Protein AF-A0A975J355-F1 (afdb_monomer_lite)

Organism: NCBI:txid2824561

pLDDT: mean 71.69, std 18.52, range [44.0, 95.69]

Structure (mmCIF, N/CA/C/O backbone):
data_AF-A0A975J355-F1
#
_entry.id   AF-A0A975J355-F1
#
loop_
_atom_site.group_PDB
_atom_site.id
_atom_site.type_symbol
_atom_site.label_atom_id
_atom_site.label_alt_id
_atom_site.label_comp_id
_atom_site.label_asym_id
_atom_site.label_entity_id
_atom_site.label_seq_id
_atom_site.pdbx_PDB_ins_code
_atom_site.Cartn_x
_atom_site.Cartn_y
_atom_site.Cartn_z
_atom_site.occupancy
_atom_site.B_iso_or_equiv
_atom_site.auth_seq_id
_atom_site.auth_comp_id
_atom_site.auth_asym_id
_atom_site.auth_atom_id
_atom_site.pdbx_PDB_model_num
ATOM 1 N N . MET A 1 1 ? -18.159 -31.832 -12.286 1.00 46.41 1 MET A N 1
ATOM 2 C CA . MET A 1 1 ? -17.403 -30.663 -12.790 1.00 46.41 1 MET A CA 1
ATOM 3 C C . MET A 1 1 ? -16.129 -30.498 -11.958 1.00 46.41 1 MET A C 1
ATOM 5 O O . MET A 1 1 ? -16.217 -29.908 -10.887 1.00 46.41 1 MET A O 1
ATOM 9 N N . PRO A 1 2 ? -14.973 -31.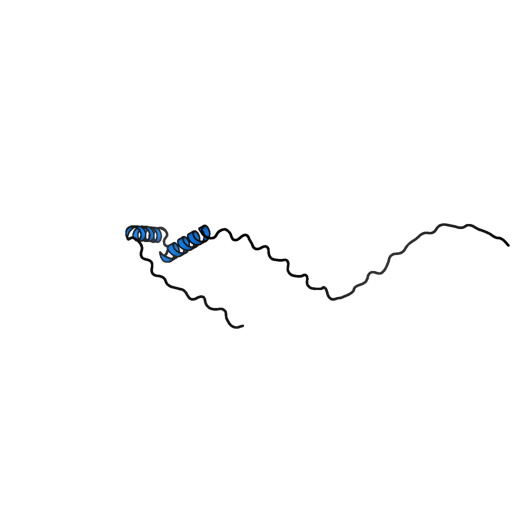073 -12.340 1.00 46.25 2 PRO A N 1
ATOM 10 C CA . PRO A 1 2 ? -13.747 -30.941 -11.556 1.00 46.25 2 PRO A CA 1
ATOM 11 C C . PRO A 1 2 ? -12.945 -29.696 -11.975 1.00 46.25 2 PRO A C 1
ATOM 13 O O . PRO A 1 2 ? -12.860 -29.380 -13.158 1.00 46.25 2 PRO A O 1
ATOM 16 N N . GLY A 1 3 ? -12.299 -29.030 -11.010 1.00 54.31 3 GLY A N 1
ATOM 17 C CA . GLY A 1 3 ? -11.054 -28.303 -11.290 1.00 54.31 3 GLY A CA 1
ATOM 18 C C . GLY A 1 3 ? -11.070 -26.775 -11.277 1.00 54.31 3 GLY A C 1
ATOM 19 O O . GLY A 1 3 ? -10.196 -26.175 -11.901 1.00 54.31 3 GLY A O 1
ATOM 20 N N . GLN A 1 4 ? -11.973 -26.112 -10.548 1.00 61.34 4 GLN A N 1
ATOM 21 C CA . GLN A 1 4 ? -11.774 -24.691 -10.245 1.00 61.34 4 GLN A CA 1
ATOM 22 C C . GLN A 1 4 ? -10.620 -24.581 -9.230 1.00 61.34 4 GLN A C 1
ATOM 24 O O . GLN A 1 4 ? -10.826 -24.655 -8.020 1.00 61.34 4 GLN A O 1
ATOM 29 N N . ARG A 1 5 ? -9.374 -24.513 -9.728 1.00 62.75 5 ARG A N 1
ATOM 30 C CA . ARG A 1 5 ? -8.178 -24.270 -8.910 1.00 62.75 5 ARG A CA 1
ATOM 31 C C . ARG A 1 5 ? -8.444 -23.004 -8.101 1.00 62.75 5 ARG A C 1
ATOM 33 O O . ARG A 1 5 ? -8.501 -21.917 -8.675 1.00 62.75 5 ARG A O 1
ATOM 40 N N . ARG A 1 6 ? -8.643 -23.138 -6.787 1.00 63.78 6 ARG A N 1
ATOM 41 C CA . ARG A 1 6 ? -8.651 -21.989 -5.879 1.00 63.78 6 ARG A CA 1
ATOM 42 C C . ARG A 1 6 ? -7.276 -21.348 -6.037 1.00 63.78 6 ARG A C 1
ATOM 44 O O . ARG A 1 6 ? -6.289 -21.943 -5.617 1.00 63.78 6 ARG A O 1
ATOM 51 N N . LYS A 1 7 ? -7.192 -20.213 -6.740 1.00 66.19 7 LYS A N 1
ATOM 52 C CA . LYS A 1 7 ? -5.956 -19.428 -6.811 1.00 66.19 7 LYS A CA 1
ATOM 53 C C . LYS A 1 7 ? -5.548 -19.151 -5.367 1.00 66.19 7 LYS A C 1
ATOM 55 O O . LYS A 1 7 ? -6.292 -18.492 -4.645 1.00 66.19 7 LYS A O 1
ATOM 60 N N . GLY A 1 8 ? -4.441 -19.748 -4.934 1.00 73.00 8 GLY A N 1
ATOM 61 C CA . GLY A 1 8 ? -3.898 -19.513 -3.604 1.00 73.00 8 GLY A CA 1
ATOM 62 C C . GLY A 1 8 ? -3.547 -18.037 -3.444 1.00 73.00 8 GLY A C 1
ATOM 63 O O . GLY A 1 8 ? -3.206 -17.367 -4.419 1.00 73.00 8 GLY A O 1
ATOM 64 N N . ILE A 1 9 ? -3.666 -17.522 -2.222 1.00 78.94 9 ILE A N 1
ATOM 65 C CA . ILE A 1 9 ? -3.158 -16.192 -1.891 1.00 78.94 9 ILE A CA 1
ATOM 66 C C . ILE A 1 9 ? -1.647 -16.342 -1.719 1.00 78.94 9 ILE A C 1
ATOM 68 O O . ILE A 1 9 ? -1.193 -16.847 -0.693 1.00 78.94 9 ILE A O 1
ATOM 72 N N . GLU A 1 10 ? -0.879 -15.936 -2.727 1.00 82.25 10 GLU A N 1
ATOM 73 C CA . GLU A 1 10 ? 0.573 -15.820 -2.599 1.00 82.25 10 GLU A CA 1
ATOM 74 C C . GLU A 1 10 ? 0.909 -14.623 -1.703 1.00 82.25 10 GLU A C 1
ATOM 76 O O . GLU A 1 10 ? 0.322 -13.545 -1.823 1.00 82.25 10 GLU A O 1
ATOM 81 N N . ARG A 1 11 ? 1.822 -14.838 -0.752 1.00 86.25 11 ARG A N 1
ATOM 82 C CA . ARG A 1 11 ? 2.286 -13.821 0.196 1.00 86.25 11 ARG A CA 1
ATOM 83 C C . ARG A 1 11 ? 3.722 -13.469 -0.148 1.00 86.25 11 ARG A C 1
ATOM 85 O O . ARG A 1 11 ? 4.549 -14.363 -0.290 1.00 86.25 11 ARG A O 1
ATOM 92 N N . ILE A 1 12 ? 3.998 -12.177 -0.260 1.00 86.69 12 ILE A N 1
ATOM 93 C CA . ILE A 1 12 ? 5.320 -11.647 -0.585 1.00 86.69 12 ILE A CA 1
ATOM 94 C C . ILE A 1 12 ? 5.656 -10.598 0.472 1.00 86.69 12 ILE A C 1
ATOM 96 O O . ILE A 1 12 ? 4.813 -9.765 0.805 1.00 86.69 12 ILE A O 1
ATOM 100 N N . SER A 1 13 ? 6.870 -10.660 1.011 1.00 89.56 13 SER A N 1
ATOM 101 C CA . SER A 1 13 ? 7.442 -9.623 1.868 1.00 89.56 13 SER A CA 1
ATOM 102 C C . SER A 1 13 ? 8.210 -8.624 1.010 1.00 89.56 13 SER A C 1
ATOM 104 O O . SER A 1 13 ? 9.016 -9.029 0.173 1.00 89.56 13 SER A O 1
ATOM 106 N N . VAL A 1 14 ? 7.975 -7.333 1.228 1.00 87.56 14 VAL A N 1
ATOM 107 C CA . VAL A 1 14 ? 8.664 -6.248 0.524 1.00 87.56 14 VAL A CA 1
ATOM 108 C C . VAL A 1 14 ? 9.294 -5.340 1.566 1.00 87.56 14 VAL A C 1
ATOM 110 O O . VAL A 1 14 ? 8.633 -4.967 2.534 1.00 87.56 14 VAL A O 1
ATOM 113 N N . THR A 1 15 ? 10.561 -5.002 1.365 1.00 92.19 15 THR A N 1
ATOM 114 C CA . THR A 1 15 ? 11.260 -4.010 2.180 1.00 92.19 15 THR A CA 1
ATOM 115 C C . THR A 1 15 ? 11.044 -2.639 1.556 1.00 92.19 15 THR A C 1
ATOM 117 O O . THR A 1 15 ? 11.244 -2.476 0.353 1.00 92.19 15 THR A O 1
ATOM 120 N N . LEU A 1 16 ? 10.614 -1.676 2.367 1.00 90.19 16 LEU A N 1
ATOM 121 C CA . LEU A 1 16 ? 10.433 -0.279 1.981 1.00 90.19 16 LEU A CA 1
ATOM 122 C C . LEU A 1 16 ? 11.324 0.590 2.862 1.00 90.19 16 LEU A C 1
ATOM 124 O O . LEU A 1 16 ? 11.601 0.217 4.003 1.00 90.19 16 LEU A O 1
ATOM 128 N N . ASP A 1 17 ? 11.721 1.749 2.347 1.00 95.69 17 ASP A N 1
ATOM 129 C CA . ASP A 1 17 ? 12.352 2.783 3.162 1.00 95.69 17 ASP A CA 1
ATOM 130 C C . ASP A 1 17 ? 11.412 3.224 4.292 1.00 95.69 17 ASP A C 1
ATOM 132 O O . ASP A 1 17 ? 10.193 3.309 4.108 1.00 95.69 17 ASP A O 1
ATOM 136 N N . GLU A 1 18 ? 11.975 3.522 5.464 1.00 93.94 18 GLU A N 1
ATOM 137 C CA . GLU A 1 18 ? 11.198 3.871 6.662 1.00 93.94 18 GLU A CA 1
ATOM 138 C C . GLU A 1 18 ? 10.323 5.110 6.447 1.00 93.94 18 GLU A C 1
ATOM 140 O O . GLU A 1 18 ? 9.167 5.137 6.871 1.00 93.94 18 GLU A O 1
ATOM 145 N N . GLU A 1 19 ? 10.838 6.112 5.731 1.00 95.25 19 GLU A N 1
ATOM 146 C CA . GLU A 1 19 ? 10.086 7.325 5.410 1.00 95.25 19 GLU A CA 1
ATOM 147 C C . GLU A 1 19 ? 8.873 7.011 4.524 1.00 95.25 19 GLU A C 1
ATOM 149 O O . GLU A 1 19 ? 7.762 7.478 4.781 1.00 95.25 19 GLU A O 1
ATOM 154 N N . LEU A 1 20 ? 9.061 6.160 3.511 1.00 93.94 20 LEU A N 1
ATOM 155 C CA . LEU A 1 20 ? 7.984 5.754 2.615 1.00 93.94 20 LEU A CA 1
ATOM 156 C C . LEU A 1 20 ? 6.940 4.917 3.357 1.00 93.94 20 LEU A C 1
ATOM 158 O O . LEU A 1 20 ? 5.740 5.101 3.149 1.00 93.94 20 LEU A O 1
ATOM 162 N N . LEU A 1 21 ? 7.384 4.020 4.241 1.00 93.94 21 LEU A N 1
ATOM 163 C CA . LEU A 1 21 ? 6.482 3.271 5.102 1.00 93.94 21 LEU A CA 1
ATOM 164 C C . LEU A 1 21 ? 5.641 4.242 5.936 1.00 93.94 21 LEU A C 1
A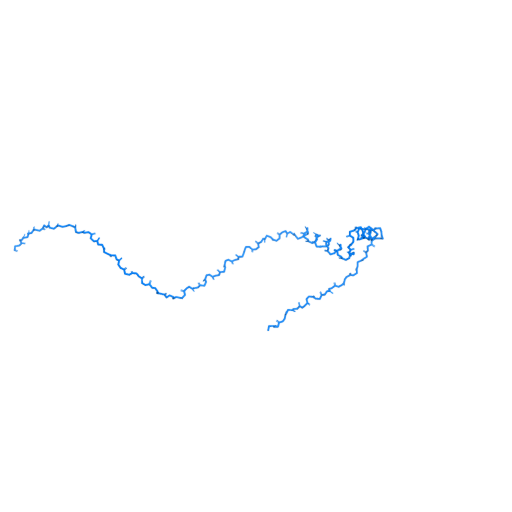TOM 166 O O . LEU A 1 21 ? 4.417 4.185 5.844 1.00 93.94 21 LEU A O 1
ATOM 170 N N . ALA A 1 22 ? 6.264 5.188 6.642 1.00 94.69 22 ALA A N 1
ATOM 171 C CA . ALA A 1 22 ? 5.567 6.178 7.463 1.00 94.69 22 ALA A CA 1
ATOM 172 C C . ALA A 1 22 ? 4.532 6.996 6.668 1.00 94.69 22 ALA A C 1
ATOM 174 O O . ALA A 1 22 ? 3.420 7.219 7.150 1.00 94.69 22 ALA A O 1
ATOM 175 N N . GLN A 1 23 ? 4.844 7.383 5.428 1.00 94.69 23 GLN A N 1
ATOM 176 C CA . GLN A 1 23 ? 3.892 8.068 4.546 1.00 94.69 23 GLN A CA 1
ATOM 177 C C . GLN A 1 23 ? 2.670 7.195 4.219 1.00 94.69 23 GLN A C 1
ATOM 179 O O . GLN A 1 23 ? 1.532 7.673 4.253 1.00 94.69 23 GLN A O 1
ATOM 184 N N . VAL A 1 24 ? 2.878 5.904 3.937 1.00 93.38 24 VAL A N 1
ATOM 185 C CA . VAL A 1 24 ? 1.780 4.955 3.691 1.00 93.38 24 VAL A CA 1
ATOM 186 C C . VAL A 1 24 ? 0.942 4.752 4.953 1.00 93.38 24 VAL A C 1
ATOM 188 O O . VAL A 1 24 ? -0.283 4.694 4.865 1.00 93.38 24 VAL A O 1
ATOM 191 N N . GLU A 1 25 ? 1.571 4.677 6.125 1.00 94.31 25 GLU A N 1
ATOM 192 C CA . GLU A 1 25 ? 0.865 4.554 7.402 1.00 94.31 25 GLU A CA 1
ATOM 193 C C . GLU A 1 25 ? 0.003 5.781 7.699 1.00 94.31 25 GLU A C 1
ATOM 195 O O . GLU A 1 25 ? -1.178 5.636 8.013 1.00 94.31 25 GLU A O 1
ATOM 200 N N . ALA A 1 26 ? 0.562 6.982 7.544 1.00 94.62 26 ALA A N 1
ATOM 201 C CA . ALA A 1 26 ? -0.163 8.232 7.744 1.00 94.62 26 ALA A CA 1
ATOM 202 C C . ALA A 1 26 ? -1.379 8.323 6.814 1.00 94.62 26 ALA A C 1
ATOM 204 O O . ALA A 1 26 ? -2.477 8.681 7.246 1.00 94.62 26 ALA A O 1
ATOM 205 N N . ARG A 1 27 ? -1.209 7.924 5.549 1.00 94.19 27 ARG A N 1
ATOM 206 C CA . ARG A 1 27 ? -2.298 7.873 4.571 1.00 94.19 27 ARG A CA 1
ATOM 207 C C . ARG A 1 27 ? -3.360 6.832 4.932 1.00 94.19 27 ARG A C 1
ATOM 209 O O . ARG A 1 27 ? -4.548 7.123 4.843 1.00 94.19 27 ARG A O 1
ATOM 216 N N . ALA A 1 28 ? -2.949 5.643 5.371 1.00 94.75 28 ALA A N 1
ATOM 217 C CA . ALA A 1 28 ? -3.858 4.589 5.821 1.00 94.75 28 ALA A CA 1
ATOM 218 C C . ALA A 1 28 ? -4.731 5.060 6.995 1.00 94.75 28 ALA A C 1
ATOM 220 O O . ALA A 1 28 ? -5.945 4.860 6.981 1.00 94.75 28 ALA A O 1
ATOM 221 N N . VAL A 1 29 ? -4.126 5.754 7.964 1.00 95.50 29 VAL A N 1
ATOM 222 C CA . VAL A 1 29 ? -4.837 6.347 9.105 1.00 95.50 29 VAL A CA 1
ATOM 223 C C . VAL A 1 29 ? -5.796 7.446 8.648 1.00 95.50 29 VAL A C 1
ATOM 225 O O . VAL A 1 29 ? -6.957 7.437 9.051 1.00 95.50 29 VAL A O 1
ATOM 228 N N . ALA A 1 30 ? -5.348 8.357 7.780 1.00 94.69 30 ALA A N 1
ATOM 229 C CA . ALA A 1 30 ? -6.170 9.461 7.287 1.00 94.69 30 ALA A CA 1
ATOM 230 C C . ALA A 1 30 ? -7.398 8.986 6.490 1.00 94.69 30 ALA A C 1
ATOM 232 O O . ALA A 1 30 ? -8.475 9.565 6.608 1.00 94.69 30 ALA A O 1
ATOM 233 N N . GLU A 1 31 ? -7.252 7.923 5.696 1.00 93.12 31 GLU A N 1
ATOM 234 C CA . GLU A 1 31 ? -8.341 7.356 4.893 1.00 93.12 31 GLU A CA 1
ATOM 235 C C . GLU A 1 31 ? -9.189 6.322 5.657 1.00 93.12 31 GLU A C 1
ATOM 237 O O . GLU A 1 31 ? -10.208 5.864 5.135 1.00 93.12 31 GLU A O 1
ATOM 242 N N . GLY A 1 32 ? -8.783 5.925 6.870 1.00 93.50 32 GLY A N 1
ATOM 243 C CA . GLY A 1 32 ? -9.426 4.844 7.624 1.00 93.50 32 GLY A CA 1
ATOM 244 C C . GLY A 1 32 ? -9.346 3.489 6.910 1.00 93.50 32 GLY A C 1
ATOM 245 O O . GLY A 1 32 ? -10.266 2.675 7.007 1.00 93.50 32 GLY A O 1
ATOM 246 N N . ARG A 1 33 ? -8.275 3.258 6.142 1.00 92.81 33 ARG A N 1
ATOM 247 C CA . ARG A 1 33 ? -8.072 2.063 5.311 1.00 92.81 33 ARG A CA 1
ATOM 248 C C . ARG A 1 33 ? -6.899 1.230 5.810 1.00 92.81 33 ARG A C 1
ATOM 250 O O . ARG A 1 33 ? -5.988 1.724 6.463 1.00 92.81 33 ARG A O 1
ATOM 257 N N . ASP A 1 34 ? -6.900 -0.049 5.446 1.00 92.56 34 ASP A N 1
ATOM 258 C CA . ASP A 1 34 ? -5.770 -0.935 5.712 1.00 92.56 34 ASP A CA 1
ATOM 259 C C . ASP A 1 34 ? -4.604 -0.672 4.744 1.00 92.56 34 ASP A C 1
ATOM 261 O O . ASP A 1 34 ? -4.805 -0.421 3.550 1.00 92.56 34 ASP A O 1
ATOM 265 N N . ARG A 1 35 ? -3.368 -0.799 5.237 1.00 91.25 35 ARG A N 1
ATOM 266 C CA . ARG A 1 35 ? -2.151 -0.607 4.429 1.00 91.25 35 ARG A CA 1
ATOM 267 C C . ARG A 1 35 ? -2.114 -1.557 3.232 1.00 91.25 35 ARG A C 1
ATOM 269 O O . ARG A 1 35 ? -1.747 -1.151 2.133 1.00 91.25 35 ARG A O 1
ATOM 276 N N . LEU A 1 36 ? -2.536 -2.814 3.407 1.00 90.31 36 LEU A N 1
ATOM 277 C CA . LEU A 1 36 ? -2.571 -3.799 2.322 1.00 90.31 36 LEU A CA 1
ATOM 278 C C . LEU A 1 36 ? -3.591 -3.423 1.251 1.00 90.31 36 LEU A C 1
ATOM 280 O O . LEU A 1 36 ? -3.382 -3.756 0.085 1.00 90.31 36 LEU A O 1
ATOM 284 N N . ALA A 1 37 ? -4.684 -2.750 1.616 1.00 90.38 37 ALA A N 1
ATOM 285 C CA . ALA A 1 37 ? -5.645 -2.255 0.637 1.00 90.38 37 ALA A CA 1
ATOM 286 C C . ALA A 1 37 ? -4.996 -1.191 -0.261 1.00 90.38 37 ALA A C 1
ATOM 288 O O . ALA A 1 37 ? -5.077 -1.313 -1.483 1.00 90.38 37 ALA A O 1
ATOM 289 N N . LEU A 1 38 ? -4.261 -0.243 0.332 1.00 92.25 38 LEU A N 1
ATOM 290 C CA . LEU A 1 38 ? -3.513 0.778 -0.410 1.00 92.25 38 LEU A CA 1
ATOM 291 C C . LEU A 1 38 ? -2.434 0.163 -1.312 1.00 92.25 38 LEU A C 1
ATOM 293 O O . LEU A 1 38 ? -2.317 0.537 -2.477 1.00 92.25 38 LEU A O 1
ATOM 297 N N . PHE A 1 39 ? -1.683 -0.831 -0.822 1.00 91.88 39 PHE A N 1
ATOM 298 C CA . PHE A 1 39 ? -0.688 -1.527 -1.646 1.00 91.88 39 PHE A CA 1
ATOM 299 C C . PHE A 1 39 ? -1.318 -2.284 -2.816 1.00 91.88 39 PHE A C 1
ATOM 301 O O . PHE A 1 39 ? -0.791 -2.255 -3.927 1.00 91.88 39 PHE A O 1
ATOM 308 N N . ARG A 1 40 ? -2.455 -2.956 -2.598 1.00 90.25 40 ARG A N 1
ATOM 309 C CA . ARG A 1 40 ? -3.174 -3.660 -3.670 1.00 90.25 40 ARG A CA 1
ATOM 310 C C . ARG A 1 40 ? -3.671 -2.698 -4.741 1.00 90.25 40 ARG A C 1
ATOM 312 O O . ARG A 1 40 ? -3.556 -3.018 -5.921 1.00 90.25 40 ARG A O 1
ATOM 319 N N . GLU A 1 41 ? -4.197 -1.548 -4.337 1.00 91.00 41 GLU A N 1
ATOM 320 C CA . GLU A 1 41 ? -4.650 -0.494 -5.244 1.00 91.00 41 GLU A CA 1
ATOM 321 C C . GLU A 1 41 ? -3.481 0.065 -6.064 1.00 91.00 41 GLU A C 1
ATOM 323 O O . GLU A 1 41 ? -3.517 0.021 -7.294 1.00 91.00 41 GLU A O 1
ATOM 328 N N . ALA A 1 42 ? -2.390 0.463 -5.403 1.00 91.12 42 ALA A N 1
ATOM 329 C CA . ALA A 1 42 ? -1.198 0.987 -6.066 1.00 91.12 42 ALA A CA 1
ATOM 330 C C . ALA A 1 42 ? -0.589 -0.014 -7.065 1.00 91.12 42 ALA A C 1
ATOM 332 O O . ALA A 1 42 ? -0.241 0.353 -8.190 1.00 91.12 42 ALA A O 1
ATOM 333 N N . LEU A 1 43 ? -0.503 -1.298 -6.696 1.00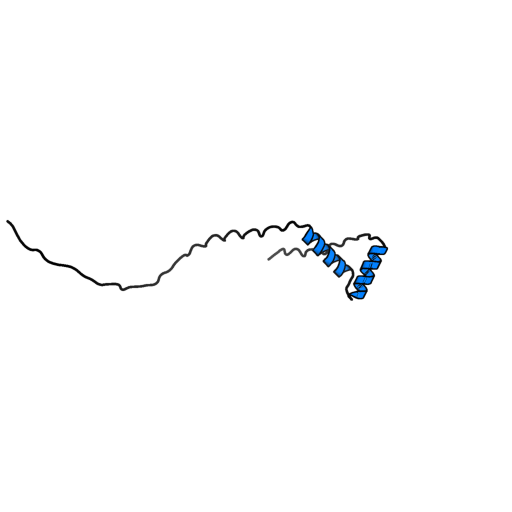 90.25 43 LEU A N 1
ATOM 334 C CA . LEU A 1 43 ? -0.020 -2.352 -7.591 1.00 90.25 43 LEU A CA 1
ATOM 335 C C . LEU A 1 43 ? -0.975 -2.597 -8.763 1.00 90.25 43 LEU A C 1
ATOM 337 O O . LEU A 1 43 ? -0.519 -2.803 -9.889 1.00 90.25 43 LEU A O 1
ATOM 341 N N . ALA A 1 44 ? -2.289 -2.567 -8.530 1.00 89.81 44 ALA A N 1
ATOM 342 C CA . ALA A 1 44 ? -3.277 -2.714 -9.594 1.00 89.81 44 ALA A CA 1
ATOM 343 C C . ALA A 1 44 ? -3.173 -1.569 -10.610 1.00 89.81 44 ALA A C 1
ATOM 345 O O . ALA A 1 44 ? -3.154 -1.827 -11.815 1.00 89.81 44 ALA A O 1
ATOM 346 N N . GLU A 1 45 ? -3.035 -0.328 -10.142 1.00 90.88 45 GLU A N 1
ATOM 347 C CA . GLU A 1 45 ? -2.823 0.833 -11.005 1.00 90.88 45 GLU A CA 1
ATOM 348 C C . GLU A 1 45 ? -1.509 0.757 -11.776 1.00 90.88 45 GLU A C 1
ATOM 350 O O . GLU A 1 45 ? -1.476 1.031 -12.975 1.00 90.88 45 GLU A O 1
ATOM 355 N N . TYR A 1 46 ? -0.420 0.379 -11.107 1.00 90.12 46 TYR A N 1
ATOM 356 C CA . TYR A 1 46 ? 0.884 0.236 -11.743 1.00 90.12 46 TYR A CA 1
ATOM 357 C C . TYR A 1 46 ? 0.841 -0.815 -12.857 1.00 90.12 46 TYR A C 1
ATOM 359 O O . TYR A 1 46 ? 1.253 -0.547 -13.985 1.00 90.12 46 TYR A O 1
ATOM 367 N N . LEU A 1 47 ? 0.254 -1.984 -12.586 1.00 87.56 47 LEU A N 1
ATOM 368 C CA . LEU A 1 47 ? 0.075 -3.037 -13.586 1.00 87.56 47 LEU A CA 1
ATOM 369 C C . LEU A 1 47 ? -0.869 -2.618 -14.718 1.00 87.56 47 LEU A C 1
ATOM 371 O O . LEU A 1 47 ? -0.666 -3.030 -15.860 1.00 87.56 47 LEU A O 1
ATOM 375 N N . ALA A 1 48 ? -1.897 -1.817 -14.429 1.00 87.06 48 ALA A N 1
ATOM 376 C CA . ALA A 1 48 ? -2.780 -1.267 -15.452 1.00 87.06 48 ALA A CA 1
ATOM 377 C C . ALA A 1 48 ? -2.037 -0.283 -16.368 1.00 87.06 48 ALA A C 1
ATOM 379 O O . ALA A 1 48 ? -2.220 -0.338 -17.580 1.00 87.06 48 ALA A O 1
ATOM 380 N N . LYS A 1 49 ? -1.158 0.557 -15.807 1.00 86.31 49 LYS A N 1
ATOM 381 C CA . LYS A 1 49 ? -0.312 1.501 -16.557 1.00 86.31 49 LYS A CA 1
ATOM 382 C C . LYS A 1 49 ? 0.774 0.788 -17.373 1.00 86.31 49 LYS A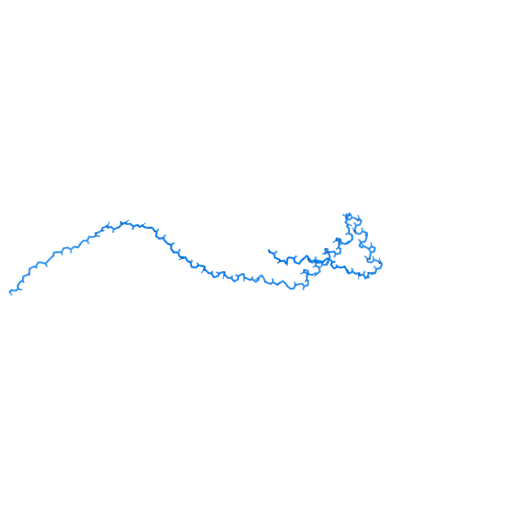 C 1
ATOM 384 O O . LYS A 1 49 ? 1.127 1.257 -18.449 1.00 86.31 49 LYS A O 1
ATOM 389 N N . GLN A 1 50 ? 1.286 -0.346 -16.890 1.00 80.75 50 GLN A N 1
ATOM 390 C CA . GLN A 1 50 ? 2.317 -1.122 -17.587 1.00 80.75 50 GLN A CA 1
ATOM 391 C C . GLN A 1 50 ? 1.794 -2.061 -18.669 1.00 80.75 50 GLN A C 1
ATOM 393 O O . GLN A 1 50 ? 2.538 -2.403 -19.587 1.00 80.75 50 GLN A O 1
ATOM 398 N N . LYS A 1 51 ? 0.541 -2.515 -18.584 1.00 67.12 51 LYS A N 1
ATOM 399 C CA . LYS A 1 51 ? -0.040 -3.314 -19.661 1.00 67.12 51 LYS A CA 1
ATOM 400 C C . LYS A 1 51 ? -0.298 -2.387 -20.851 1.00 67.12 51 LYS A C 1
ATOM 402 O O . LYS A 1 51 ? -1.204 -1.559 -20.752 1.00 67.12 51 LYS A O 1
ATOM 407 N N . PRO A 1 52 ? 0.404 -2.530 -21.996 1.00 57.19 52 PRO A N 1
ATOM 408 C CA . PRO A 1 52 ? -0.088 -1.914 -23.217 1.00 57.19 52 PRO A CA 1
ATOM 409 C C . PRO A 1 52 ? -1.504 -2.442 -23.412 1.00 57.19 52 PRO A C 1
ATOM 411 O O . PRO A 1 52 ? -1.722 -3.652 -23.286 1.00 57.19 52 PRO A O 1
ATOM 414 N N . ALA A 1 53 ? -2.463 -1.541 -23.634 1.00 58.62 53 ALA A N 1
ATOM 415 C CA . ALA A 1 53 ? -3.855 -1.887 -23.862 1.00 58.62 53 ALA A CA 1
ATOM 416 C C . ALA A 1 53 ? -3.908 -3.057 -24.852 1.00 58.62 53 ALA A C 1
ATOM 418 O O . ALA A 1 53 ? -3.649 -2.883 -26.047 1.00 58.62 53 ALA A O 1
ATOM 419 N N . GLN A 1 54 ? -4.176 -4.272 -24.359 1.00 54.56 54 GLN A N 1
ATOM 420 C CA . GLN A 1 54 ? -4.449 -5.386 -25.246 1.00 54.56 54 GLN A CA 1
ATOM 421 C C . GLN A 1 54 ? -5.751 -5.002 -25.925 1.00 54.56 54 GLN A C 1
ATOM 423 O O . GLN A 1 54 ? -6.818 -5.044 -25.311 1.00 54.56 54 GLN A O 1
ATOM 428 N N . LYS A 1 55 ? -5.618 -4.528 -27.169 1.00 56.38 55 LYS A N 1
ATOM 429 C CA . LYS A 1 55 ? -6.723 -4.226 -28.070 1.00 56.38 55 LYS A CA 1
ATOM 430 C C . LYS A 1 55 ? -7.757 -5.338 -27.902 1.00 56.38 55 LYS A C 1
ATOM 432 O O . LYS A 1 55 ? -7.353 -6.506 -27.914 1.00 56.38 55 LYS A O 1
ATOM 437 N N . PRO A 1 56 ? -9.048 -5.012 -27.715 1.00 54.81 56 PRO A N 1
ATOM 438 C CA . PRO A 1 56 ? -10.074 -6.029 -27.576 1.00 54.81 56 PRO A CA 1
ATOM 439 C C . PRO A 1 56 ? -9.936 -6.976 -28.762 1.00 54.81 56 PRO A C 1
ATOM 441 O O . PRO A 1 56 ? -10.064 -6.569 -29.917 1.00 54.81 56 PRO A O 1
ATOM 444 N N . LYS A 1 57 ? -9.580 -8.231 -28.475 1.00 55.44 57 LYS A N 1
ATOM 445 C CA . LYS A 1 57 ? -9.563 -9.298 -29.464 1.00 55.44 57 LYS A CA 1
ATOM 446 C C . LYS A 1 57 ? -11.010 -9.434 -29.904 1.00 55.44 57 LYS A C 1
ATOM 448 O O . LYS A 1 57 ? -11.815 -10.010 -29.175 1.00 55.44 57 LYS A O 1
ATOM 453 N N . ALA A 1 58 ? -11.334 -8.798 -31.031 1.00 54.12 58 ALA A N 1
ATOM 454 C CA . ALA A 1 58 ? -12.631 -8.879 -31.669 1.00 54.12 58 ALA A CA 1
ATOM 455 C C . ALA A 1 58 ? -13.043 -10.348 -31.651 1.00 54.12 58 ALA A C 1
ATOM 457 O O . ALA A 1 58 ? -12.315 -11.214 -32.147 1.00 54.12 58 ALA A O 1
ATOM 458 N N . ALA A 1 59 ? -14.143 -10.624 -30.955 1.00 53.47 59 ALA A N 1
ATOM 459 C CA . ALA A 1 59 ? -14.705 -11.951 -30.874 1.00 53.47 59 ALA A CA 1
ATOM 460 C C . ALA A 1 59 ? -14.908 -12.435 -32.310 1.00 53.47 59 ALA A C 1
ATOM 462 O O . ALA A 1 59 ? -15.691 -11.852 -33.060 1.00 53.47 59 ALA A O 1
ATOM 463 N N . ALA A 1 60 ? -14.156 -13.464 -32.701 1.00 56.62 60 ALA A N 1
ATOM 464 C CA . ALA A 1 60 ? -14.389 -14.166 -33.948 1.00 56.62 60 ALA A CA 1
ATOM 465 C C . ALA A 1 60 ? -15.882 -14.541 -33.990 1.00 56.62 60 ALA A C 1
ATOM 467 O O . ALA A 1 60 ? -16.381 -15.100 -33.003 1.00 56.62 60 ALA A O 1
ATOM 468 N N . PRO A 1 61 ? -16.623 -14.190 -35.057 1.00 48.72 61 PRO A N 1
ATOM 469 C CA . PRO A 1 61 ? -18.038 -14.506 -35.131 1.00 48.72 61 PRO A CA 1
ATOM 470 C C . PRO A 1 61 ? -18.198 -16.022 -35.010 1.00 48.72 61 PRO A C 1
ATOM 472 O O . PRO A 1 61 ? -17.573 -16.792 -35.741 1.00 48.72 61 PRO A O 1
ATOM 475 N N . LYS A 1 62 ? -19.002 -16.444 -34.027 1.00 59.91 62 LYS A N 1
ATOM 476 C CA . LYS A 1 62 ? -19.409 -17.840 -33.839 1.00 59.91 62 LYS A CA 1
ATOM 477 C C . LYS A 1 62 ? -19.871 -18.405 -35.194 1.00 59.91 62 LYS A C 1
ATOM 479 O O . LYS A 1 62 ? -20.634 -17.719 -35.877 1.00 59.91 62 LYS A O 1
ATOM 484 N N . PRO A 1 63 ? -19.461 -19.624 -35.588 1.00 49.28 63 PRO A N 1
ATOM 485 C CA . PRO A 1 63 ? -19.950 -20.227 -36.818 1.00 49.28 63 PRO A CA 1
ATOM 486 C C . PRO A 1 63 ? -21.465 -20.405 -36.701 1.00 49.28 63 PRO A C 1
ATOM 488 O O . PRO A 1 63 ? -21.958 -20.979 -35.727 1.00 49.28 63 PRO A O 1
ATOM 491 N N . ALA A 1 64 ? -22.192 -19.858 -37.674 1.00 53.62 64 ALA A N 1
ATOM 492 C CA . ALA A 1 64 ? -23.634 -19.976 -37.782 1.00 53.62 64 ALA A CA 1
ATOM 493 C C . ALA A 1 64 ? -24.025 -21.460 -37.757 1.00 53.62 64 ALA A C 1
ATOM 495 O O . ALA A 1 64 ? -23.707 -22.230 -38.665 1.00 53.62 64 ALA A O 1
ATOM 496 N N . ALA A 1 65 ? -24.695 -21.860 -36.680 1.00 55.94 65 ALA A N 1
ATOM 497 C CA . ALA A 1 65 ? -25.341 -23.152 -36.593 1.00 55.94 65 ALA A CA 1
ATOM 498 C C . ALA A 1 65 ? -26.413 -23.242 -37.690 1.00 55.94 65 ALA A C 1
ATOM 500 O O . ALA A 1 65 ? -27.264 -22.364 -37.822 1.00 55.94 65 ALA A O 1
ATOM 501 N N . LYS A 1 66 ? -26.338 -24.319 -38.478 1.00 56.44 66 LYS A N 1
ATOM 502 C CA . LYS A 1 66 ? -27.359 -24.791 -39.422 1.00 56.44 66 LYS A CA 1
ATOM 503 C C . LYS A 1 66 ? -28.783 -24.603 -38.869 1.00 56.44 66 LYS A C 1
ATOM 505 O O . LYS A 1 66 ? -29.051 -25.122 -37.784 1.00 56.44 66 LYS A O 1
ATOM 510 N N . PRO A 1 67 ? -29.733 -24.027 -39.623 1.00 53.75 67 PRO A N 1
ATOM 511 C CA . PRO A 1 67 ? -31.140 -24.234 -39.335 1.00 53.75 67 PRO A CA 1
ATOM 512 C C . PRO A 1 67 ? -31.592 -25.539 -40.003 1.00 53.75 67 PRO A C 1
ATOM 514 O O . PRO A 1 67 ? -31.779 -25.619 -41.216 1.00 53.75 67 PRO A O 1
ATOM 517 N N . ALA A 1 68 ? -31.749 -26.585 -39.195 1.00 51.84 68 ALA A N 1
ATOM 518 C CA . ALA A 1 68 ? -32.542 -27.745 -39.563 1.00 51.84 68 ALA A CA 1
ATOM 519 C C . ALA A 1 68 ? -34.026 -27.426 -39.323 1.00 51.84 68 ALA A C 1
ATOM 521 O O . ALA A 1 68 ? -34.444 -27.280 -38.183 1.00 51.84 68 ALA A O 1
ATOM 522 N N . GLY A 1 69 ? -34.795 -27.370 -40.414 1.00 46.88 69 GLY A N 1
ATOM 523 C CA . GLY A 1 69 ? -36.197 -27.787 -40.466 1.00 46.88 69 GLY A CA 1
ATOM 524 C C . GLY A 1 69 ? -37.267 -26.869 -39.860 1.00 46.88 69 GLY A C 1
ATOM 525 O O . GLY A 1 69 ? -37.355 -26.701 -38.651 1.00 46.88 69 GLY A O 1
ATOM 526 N N . LYS A 1 70 ? -38.235 -26.492 -40.708 1.00 44.00 70 LYS A N 1
ATOM 527 C CA . LYS A 1 70 ? -39.592 -27.094 -40.754 1.00 44.00 70 LYS A CA 1
ATOM 528 C C . LYS A 1 70 ? -40.694 -26.039 -40.982 1.00 44.00 70 LYS A C 1
ATOM 530 O O . LYS A 1 70 ? -41.048 -25.286 -40.090 1.00 44.00 70 LYS A O 1
ATOM 535 N N . ALA A 1 71 ? -41.202 -26.057 -42.218 1.00 51.81 71 ALA A N 1
ATOM 536 C CA . ALA A 1 71 ? -42.577 -25.847 -42.692 1.00 51.81 71 ALA A CA 1
ATOM 537 C C . ALA A 1 71 ? -43.526 -24.858 -41.978 1.00 51.81 7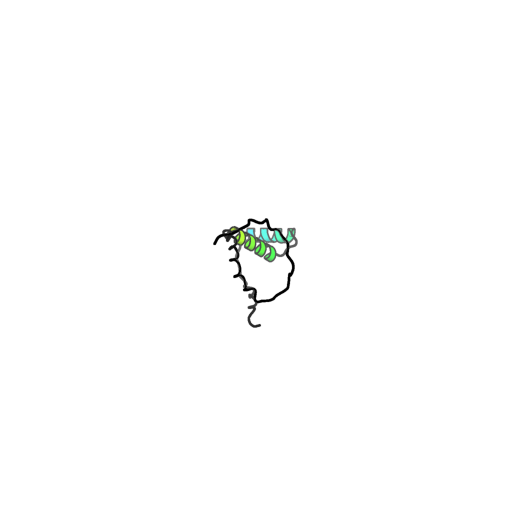1 ALA A C 1
ATOM 539 O O . ALA A 1 71 ? -43.919 -25.100 -40.844 1.00 51.81 71 ALA A O 1
ATOM 540 N N . ALA A 1 72 ? -44.084 -23.911 -42.750 1.00 47.25 72 ALA A N 1
ATOM 541 C CA . ALA A 1 72 ? -45.538 -23.691 -42.836 1.00 47.25 72 ALA A CA 1
ATOM 542 C C . ALA A 1 72 ? -45.925 -22.744 -43.996 1.00 47.25 72 ALA A C 1
ATOM 544 O O . ALA A 1 72 ? -45.488 -21.602 -44.058 1.00 47.25 72 ALA A O 1
ATOM 545 N N . ALA A 1 73 ? -46.767 -23.273 -44.889 1.00 51.47 73 ALA A N 1
ATOM 546 C CA . ALA A 1 73 ? -47.888 -22.650 -45.599 1.00 51.47 73 ALA A CA 1
ATOM 547 C C . ALA A 1 73 ? -47.852 -21.155 -45.989 1.00 51.47 73 ALA A C 1
ATOM 549 O O . ALA A 1 73 ? -47.978 -20.271 -45.146 1.00 51.47 73 ALA A O 1
ATOM 550 N N . LYS A 1 74 ? -47.971 -20.894 -47.299 1.00 48.47 74 LYS A N 1
ATOM 551 C CA . LYS A 1 74 ? -48.918 -19.887 -47.804 1.00 48.47 74 LYS A CA 1
ATO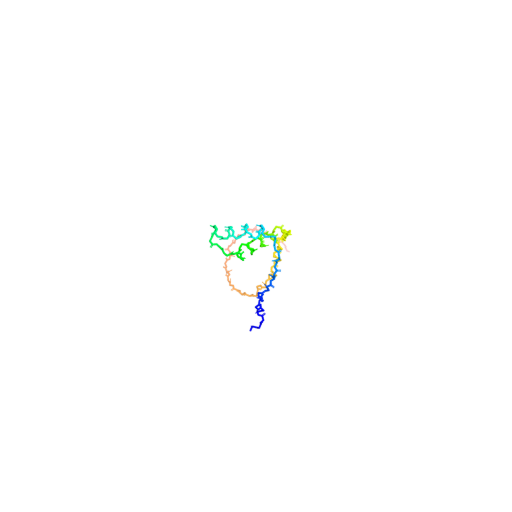M 552 C C . LYS A 1 74 ? -49.336 -20.191 -49.242 1.00 48.47 74 LYS A C 1
ATOM 554 O O . LYS A 1 74 ? -48.580 -20.027 -50.190 1.00 48.47 74 LYS A O 1
ATOM 559 N N . SER A 1 75 ? -50.564 -20.682 -49.360 1.00 51.84 75 SER A N 1
ATOM 560 C CA . SER A 1 75 ? -51.353 -20.667 -50.585 1.00 51.84 75 SER A CA 1
ATOM 561 C C . SER A 1 75 ? -51.799 -19.239 -50.917 1.00 51.84 75 SER A C 1
ATOM 563 O O . SER A 1 75 ? -51.943 -18.418 -50.010 1.00 51.84 75 SER A O 1
ATOM 565 N N . LYS A 1 76 ? -52.179 -19.067 -52.190 1.00 53.47 76 LYS A N 1
ATOM 566 C CA . LYS A 1 76 ? -52.932 -17.964 -52.816 1.00 53.47 76 LYS A CA 1
ATOM 567 C C . LYS A 1 76 ? -52.078 -16.854 -53.430 1.00 53.47 76 LYS A C 1
ATOM 569 O O . LYS A 1 76 ? -51.779 -15.879 -52.762 1.00 53.47 76 LYS A O 1
ATOM 574 N N . GLU A 1 77 ? -51.847 -16.956 -54.740 1.00 46.53 77 GLU A N 1
ATOM 575 C CA . GLU A 1 77 ? -51.915 -15.783 -55.617 1.00 46.53 77 GLU A CA 1
ATOM 576 C C . GLU A 1 77 ? -52.289 -16.189 -57.059 1.00 46.53 77 GLU A C 1
ATOM 578 O O . GLU A 1 77 ? -51.597 -16.932 -57.746 1.00 46.53 77 GLU A O 1
ATOM 583 N N . SER A 1 78 ? -53.465 -15.743 -57.480 1.00 52.16 78 SER A N 1
ATOM 584 C CA . SER A 1 78 ? -53.917 -15.477 -58.854 1.00 52.16 78 SER A CA 1
ATOM 585 C C . SER A 1 78 ? -54.541 -14.077 -58.759 1.00 52.16 78 SER A C 1
ATOM 587 O O . SER A 1 78 ? -55.132 -13.831 -57.699 1.00 52.16 78 SER A O 1
ATOM 589 N N . PRO A 1 79 ? -54.484 -13.169 -59.766 1.00 59.28 79 PRO A N 1
ATOM 590 C CA . PRO A 1 79 ? -54.877 -13.464 -61.160 1.00 59.28 79 PRO A CA 1
ATOM 591 C C . PRO A 1 79 ? -54.250 -12.616 -62.321 1.00 59.28 79 PRO A C 1
ATOM 593 O O . PRO A 1 79 ? -53.746 -11.524 -62.107 1.00 59.28 79 PRO A O 1
ATOM 596 N N . ALA A 1 80 ? -54.456 -13.113 -63.562 1.00 54.62 80 ALA A N 1
ATOM 597 C CA . ALA A 1 80 ? -54.837 -12.417 -64.828 1.00 54.62 80 ALA A CA 1
ATOM 598 C C . ALA A 1 80 ? -53.903 -11.367 -65.509 1.00 54.62 80 ALA A C 1
ATOM 600 O O . ALA A 1 80 ? -52.988 -10.870 -64.865 1.00 54.62 80 ALA A O 1
ATOM 601 N N . PRO A 1 81 ? -54.151 -10.927 -66.781 1.00 60.16 81 PRO A N 1
ATOM 602 C CA . PRO A 1 81 ? -55.054 -11.408 -67.854 1.00 60.16 81 PRO A CA 1
ATOM 603 C C . PRO A 1 81 ? -54.383 -11.616 -69.249 1.00 60.16 81 PRO A C 1
ATOM 605 O O . PRO A 1 81 ? -53.226 -11.285 -69.484 1.00 60.16 81 PRO A O 1
ATOM 608 N N . ALA A 1 82 ? -55.175 -12.141 -70.198 1.00 57.22 82 ALA A N 1
ATOM 609 C CA . ALA A 1 82 ? -54.899 -12.300 -71.637 1.00 57.22 82 ALA A CA 1
ATOM 610 C C . ALA A 1 82 ? -54.754 -10.968 -72.417 1.00 57.22 82 ALA A C 1
ATOM 612 O O . ALA A 1 82 ? -55.182 -9.920 -71.929 1.00 57.22 82 ALA A O 1
ATOM 613 N N . PRO A 1 83 ? -54.311 -11.017 -73.694 1.00 64.19 83 PRO A N 1
ATOM 614 C CA . PRO A 1 83 ? -55.295 -10.706 -74.743 1.00 64.19 83 PRO A CA 1
ATOM 615 C C . PRO A 1 83 ? -55.217 -11.523 -76.060 1.00 64.19 83 PRO A C 1
ATOM 617 O O . PRO A 1 83 ? -54.162 -11.761 -76.630 1.00 64.19 83 PRO A O 1
ATOM 620 N N . ARG A 1 84 ? -56.430 -11.844 -76.546 1.00 55.41 84 ARG A N 1
ATOM 621 C CA . ARG A 1 84 ? -56.994 -11.751 -77.918 1.00 55.41 84 ARG A CA 1
ATOM 622 C C . ARG A 1 84 ? -56.314 -12.404 -79.145 1.00 55.41 84 ARG A C 1
ATOM 624 O O . ARG A 1 84 ? -55.396 -11.867 -79.738 1.00 55.41 84 ARG A O 1
ATOM 631 N N . SER A 1 85 ? -57.039 -13.402 -79.672 1.00 53.97 85 SER A N 1
ATOM 632 C CA . SER A 1 85 ? -57.764 -13.369 -80.967 1.00 53.97 85 SER A CA 1
ATOM 633 C C . SER A 1 85 ? -57.010 -12.977 -82.255 1.00 53.97 85 SER A C 1
ATOM 635 O O . SER A 1 85 ? -56.809 -11.797 -82.525 1.00 53.97 85 SER A O 1
ATOM 637 N N . GLY A 1 86 ? -56.869 -13.948 -83.167 1.00 57.31 86 GLY A N 1
ATOM 638 C CA . GLY A 1 86 ? -56.642 -13.741 -84.608 1.00 57.31 86 GLY A CA 1
ATOM 639 C C . GLY A 1 86 ? -56.345 -15.077 -85.311 1.00 57.31 86 GLY A C 1
ATOM 640 O O . GLY A 1 86 ? -55.212 -15.518 -85.301 1.00 57.31 86 GLY A O 1
ATOM 641 N N . LYS A 1 87 ? -57.322 -15.913 -85.682 1.00 58.22 87 LYS A N 1
ATOM 642 C CA . LYS A 1 87 ? -58.210 -15.837 -86.861 1.00 58.22 87 LYS A CA 1
ATOM 643 C C . LYS A 1 87 ? -57.559 -16.338 -88.176 1.00 58.22 87 LYS A C 1
ATOM 645 O O . LYS A 1 87 ? -56.887 -15.579 -88.852 1.00 58.22 87 LYS A O 1
ATOM 650 N N . ARG A 1 88 ? -57.982 -17.557 -88.566 1.00 53.28 88 ARG A N 1
ATOM 651 C CA . ARG A 1 88 ? -58.189 -18.127 -89.927 1.00 53.28 88 ARG A CA 1
ATOM 652 C C . ARG A 1 88 ? -56.977 -18.547 -90.790 1.00 53.28 88 ARG A C 1
ATOM 654 O O . ARG A 1 88 ? -56.330 -17.703 -91.381 1.00 53.28 88 ARG A O 1
ATOM 661 N N . GLY A 1 89 ? -56.892 -19.861 -91.043 1.00 55.41 89 GLY A N 1
ATOM 662 C CA . GLY A 1 89 ? -57.346 -20.454 -92.316 1.00 55.41 89 GLY A CA 1
ATOM 663 C C . GLY A 1 89 ? -56.309 -20.735 -93.416 1.00 55.41 89 GLY A C 1
ATOM 664 O O . GLY A 1 89 ? -55.544 -19.858 -93.793 1.00 55.41 89 GLY A O 1
ATOM 665 N N . GLY A 1 90 ? -56.425 -21.929 -94.014 1.00 56.75 90 GLY A N 1
ATOM 666 C CA . GLY A 1 90 ? -55.871 -22.311 -95.321 1.00 56.75 90 GLY A CA 1
ATOM 667 C C . GLY A 1 90 ? -54.897 -23.488 -95.216 1.00 56.75 90 GLY A C 1
ATOM 668 O O . GLY A 1 90 ? -53.969 -23.426 -94.427 1.00 56.75 90 GLY A O 1
ATOM 669 N N . LYS A 1 91 ? -55.025 -24.581 -95.959 1.00 52.19 91 LYS A N 1
ATOM 670 C CA . LYS A 1 91 ? -56.010 -25.053 -96.932 1.00 52.19 91 LYS A CA 1
ATOM 671 C C . LYS A 1 91 ? -55.751 -26.555 -97.087 1.00 52.19 91 LYS A C 1
ATOM 673 O O . LYS A 1 91 ? -54.581 -26.943 -96.875 1.00 52.19 91 LYS A O 1
#

InterPro domains:
  IPR002145 Ribbon-helix-helix protein, CopG [PF01402] (10-50)
  IPR010985 Ribbon-helix-helix [SSF47598] (11-49)
  IPR013321 Arc-type ribbon-helix-helix [G3DSA:1.10.1220.10] (5-60)

Foldseek 3Di:
DDDPPPPDPDDDDDDDDPVVVVVLVVVCVVVVHDSVVVVVVVVVVVVVVPDPPPPPPPPDPDPDDDDDDDDDDDDDDDDDDDDDDDDDDDD

Sequence (91 aa):
MPGQRRKGIERISVTLDEELLAQVEARAVAEGRDRLALFREALAEYLAKQKPAQKPKAAAPKPAAKPAGKAAAKSKESPAPAPRSGKRGGK

Secondary structure (DSSP, 8-state):
-----------------HHHHHHHHHHHHHHT--HHHHHHHHHHHHHHHHS--------PPPP----------------------------

Radius of gyration: 38.71 Å; chains: 1; bounding box: 71×40×106 Å